Protein AF-A0A916LJU7-F1 (afdb_monomer)

Structure (mmCIF, N/CA/C/O backbone):
data_AF-A0A916LJU7-F1
#
_entry.id   AF-A0A916LJU7-F1
#
loop_
_atom_site.group_PDB
_atom_site.id
_atom_site.type_symbol
_atom_site.label_atom_id
_atom_site.label_alt_id
_atom_site.label_comp_id
_atom_site.label_asym_id
_atom_site.label_entity_id
_atom_site.label_seq_id
_atom_site.pdbx_PDB_ins_code
_atom_site.Cartn_x
_atom_site.Cartn_y
_atom_site.Cartn_z
_atom_site.occupancy
_atom_site.B_iso_or_equiv
_atom_site.auth_seq_id
_atom_site.auth_comp_id
_atom_site.auth_asym_id
_atom_site.auth_atom_id
_atom_site.pdbx_PDB_model_num
ATOM 1 N N . MET A 1 1 ? 16.664 -10.744 12.892 1.00 31.98 1 MET A N 1
ATOM 2 C CA . MET A 1 1 ? 15.572 -9.818 13.262 1.00 31.98 1 MET A CA 1
ATOM 3 C C . MET A 1 1 ? 15.408 -8.821 12.117 1.00 31.98 1 MET A C 1
ATOM 5 O O . MET A 1 1 ? 16.308 -8.023 11.910 1.00 31.98 1 MET A O 1
ATOM 9 N N . ILE A 1 2 ? 14.371 -8.949 11.280 1.00 33.34 2 ILE A N 1
ATOM 10 C CA . ILE A 1 2 ? 14.145 -8.021 10.153 1.00 33.34 2 ILE A CA 1
ATOM 11 C C . ILE A 1 2 ? 13.225 -6.913 10.660 1.00 33.34 2 ILE A C 1
ATOM 13 O O . ILE A 1 2 ? 12.028 -7.133 10.819 1.00 33.34 2 ILE A O 1
ATOM 17 N N . THR A 1 3 ? 13.788 -5.743 10.942 1.00 35.47 3 THR A N 1
ATOM 18 C CA . THR A 1 3 ? 13.022 -4.545 11.300 1.00 35.47 3 THR A CA 1
ATOM 19 C C . THR A 1 3 ? 12.373 -3.994 10.030 1.00 35.47 3 THR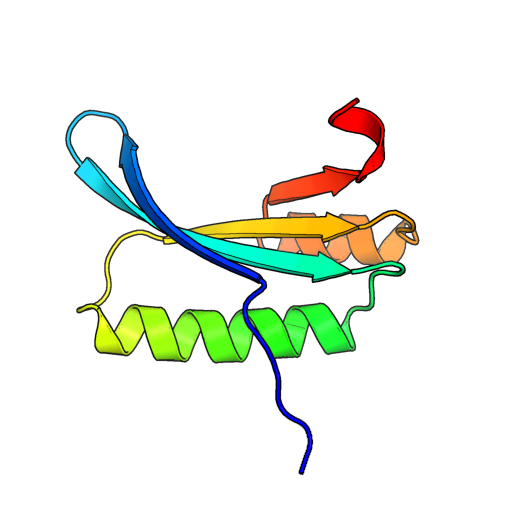 A C 1
ATOM 21 O O . THR A 1 3 ? 13.071 -3.509 9.143 1.00 35.47 3 THR A O 1
ATOM 24 N N . ILE A 1 4 ? 11.049 -4.098 9.907 1.00 50.72 4 ILE A N 1
ATOM 25 C CA . ILE A 1 4 ? 10.287 -3.399 8.862 1.00 50.72 4 ILE A CA 1
ATOM 26 C C . ILE A 1 4 ? 10.014 -1.995 9.407 1.00 50.72 4 ILE A C 1
ATOM 28 O O . ILE A 1 4 ? 9.441 -1.861 10.487 1.00 50.72 4 ILE A O 1
ATOM 32 N N . LYS A 1 5 ? 10.479 -0.960 8.705 1.00 61.44 5 LYS A N 1
ATOM 33 C CA . LYS A 1 5 ? 10.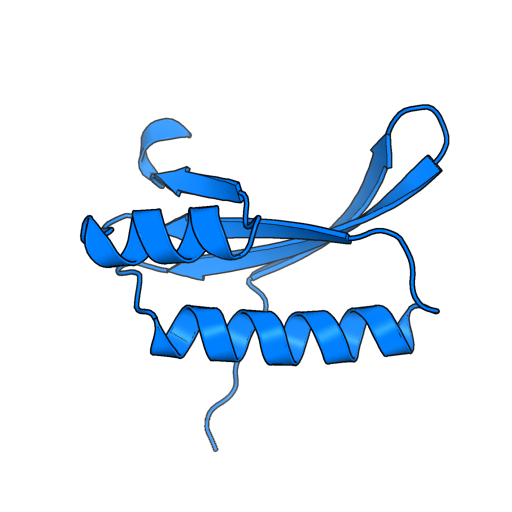236 0.439 9.069 1.00 61.44 5 LYS A CA 1
ATOM 34 C C . LYS A 1 5 ? 9.187 1.009 8.128 1.00 61.44 5 LYS A C 1
ATOM 36 O O . LYS A 1 5 ? 9.391 0.998 6.921 1.00 61.44 5 LYS A O 1
ATOM 41 N N . LEU A 1 6 ? 8.106 1.529 8.699 1.00 72.75 6 LEU A N 1
ATOM 42 C CA . LEU A 1 6 ? 7.217 2.440 7.992 1.00 72.75 6 LEU A CA 1
ATOM 43 C C . LEU A 1 6 ? 7.977 3.755 7.774 1.00 72.75 6 LEU A C 1
ATOM 45 O O . LEU A 1 6 ? 8.599 4.255 8.715 1.00 72.75 6 LEU A O 1
ATOM 49 N N . THR A 1 7 ? 7.969 4.296 6.559 1.00 81.56 7 THR A N 1
ATOM 50 C CA . THR A 1 7 ? 8.725 5.521 6.260 1.00 81.56 7 THR A CA 1
ATOM 51 C C . THR A 1 7 ? 7.950 6.771 6.652 1.00 81.56 7 THR A C 1
ATOM 53 O O . THR A 1 7 ? 8.551 7.732 7.121 1.00 81.56 7 THR A O 1
ATOM 56 N N . PHE A 1 8 ? 6.623 6.763 6.515 1.00 82.56 8 PHE A N 1
ATOM 57 C CA . PHE A 1 8 ? 5.790 7.869 6.975 1.00 82.56 8 PHE A CA 1
ATOM 58 C C . PHE A 1 8 ? 4.473 7.383 7.579 1.00 82.56 8 PHE A C 1
ATOM 60 O O . PHE A 1 8 ? 3.840 6.442 7.099 1.00 82.56 8 PHE A O 1
ATOM 67 N N . PHE A 1 9 ? 4.094 8.056 8.662 1.00 90.94 9 PHE A N 1
ATOM 68 C CA . PHE A 1 9 ? 2.867 7.887 9.428 1.00 90.94 9 PHE A CA 1
ATOM 69 C C . PHE A 1 9 ? 2.314 9.282 9.689 1.00 90.94 9 PHE A C 1
ATOM 71 O O . PHE A 1 9 ? 3.040 10.154 10.169 1.00 90.94 9 PHE A O 1
ATOM 78 N N . GLY A 1 10 ? 1.039 9.501 9.399 1.00 92.31 10 GLY A N 1
ATOM 79 C CA . GLY A 1 10 ? 0.424 10.789 9.666 1.00 92.31 10 GLY A CA 1
ATOM 80 C C . GLY A 1 10 ? -1.084 10.752 9.548 1.00 92.31 10 GLY A C 1
ATOM 81 O O . GLY A 1 10 ? -1.672 9.802 9.038 1.00 92.31 10 GLY A O 1
ATOM 82 N N . TRP A 1 11 ? -1.715 11.820 10.010 1.00 96.00 11 TRP A N 1
ATOM 83 C CA . TRP A 1 11 ? -3.149 12.010 9.880 1.00 96.00 11 TRP A CA 1
ATOM 84 C C 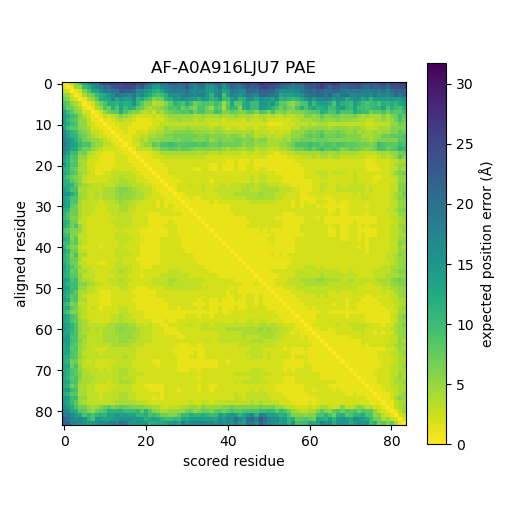. TRP A 1 11 ? -3.426 13.109 8.866 1.00 96.00 11 TRP A C 1
ATOM 86 O O . TRP A 1 11 ? -2.869 14.200 8.954 1.00 96.00 11 TRP A O 1
ATOM 96 N N . GLY A 1 12 ? -4.308 12.820 7.919 1.00 94.06 12 GLY A N 1
ATOM 97 C CA . GLY A 1 12 ? -4.848 13.787 6.978 1.00 94.06 12 GLY A CA 1
ATOM 98 C C . GLY A 1 12 ? -6.320 14.068 7.244 1.00 94.06 12 GLY A C 1
ATOM 99 O O . GLY A 1 12 ? -6.967 13.448 8.096 1.00 94.06 12 GLY A O 1
ATOM 100 N N . ARG A 1 13 ? -6.876 14.984 6.451 1.00 94.94 13 ARG A N 1
ATOM 101 C CA . ARG A 1 13 ? -8.309 15.267 6.431 1.00 94.94 13 ARG A CA 1
ATOM 102 C C . ARG A 1 13 ? -8.796 15.304 4.989 1.00 94.94 13 ARG A C 1
ATOM 104 O O . ARG A 1 13 ? -8.221 16.008 4.166 1.00 94.94 13 ARG A O 1
ATOM 111 N N . LYS A 1 14 ? -9.854 14.557 4.684 1.00 89.38 14 LYS A N 1
ATOM 112 C CA . LYS A 1 14 ? -10.504 14.551 3.368 1.00 89.38 14 LYS A CA 1
ATOM 113 C C . LYS A 1 14 ? -12.001 14.701 3.577 1.00 89.38 14 LYS A C 1
ATOM 115 O O . LYS A 1 14 ? -12.595 13.898 4.287 1.00 89.38 14 LYS A O 1
ATOM 120 N N . ASN A 1 15 ? -12.595 15.743 2.996 1.00 91.56 15 ASN A N 1
ATOM 121 C CA . ASN A 1 15 ? -14.026 16.049 3.132 1.00 91.56 15 ASN A CA 1
ATOM 122 C C . ASN A 1 15 ? -14.497 16.089 4.600 1.00 91.56 15 ASN A C 1
ATOM 124 O O . ASN A 1 15 ? -15.535 15.544 4.952 1.00 91.56 15 ASN A O 1
ATOM 128 N N . GLY A 1 16 ? -13.687 16.679 5.484 1.00 90.06 16 GLY A N 1
ATOM 129 C CA . GLY A 1 16 ? -13.978 16.761 6.920 1.00 90.06 16 GLY A CA 1
ATOM 130 C C . GLY A 1 16 ? -13.619 15.511 7.734 1.00 90.06 16 GLY A C 1
ATOM 131 O O . GLY A 1 16 ? -13.366 15.650 8.934 1.00 90.06 16 GLY A O 1
ATOM 132 N N . SER A 1 17 ? -13.488 14.338 7.106 1.00 91.94 17 SER A N 1
ATOM 133 C CA . SER A 1 17 ? -13.133 13.072 7.760 1.00 91.94 17 SER A CA 1
ATOM 134 C C . SER A 1 17 ? -11.628 12.930 7.981 1.00 91.94 17 SER A C 1
ATOM 136 O O . SER A 1 17 ? -10.821 13.218 7.093 1.00 91.94 17 SER A O 1
ATOM 138 N N . LYS A 1 18 ? -11.250 12.458 9.172 1.00 94.75 18 LYS A N 1
ATOM 139 C CA . LYS A 1 18 ? -9.866 12.123 9.524 1.00 94.75 18 LYS A CA 1
ATOM 140 C C . LYS A 1 18 ? -9.470 10.820 8.820 1.00 94.75 18 LYS A C 1
ATOM 142 O O . LYS A 1 18 ? -10.198 9.835 8.907 1.00 94.75 18 LYS A O 1
ATOM 147 N N . ILE A 1 19 ? -8.338 10.826 8.123 1.00 97.06 19 ILE A N 1
ATOM 148 C CA . ILE A 1 19 ? -7.804 9.666 7.398 1.00 97.06 19 ILE A CA 1
ATOM 149 C C . ILE A 1 19 ? -6.385 9.384 7.873 1.00 97.06 19 ILE A C 1
ATOM 151 O O . ILE A 1 19 ? -5.590 10.311 8.039 1.00 97.06 19 ILE A O 1
ATOM 155 N N . LEU A 1 20 ? -6.070 8.117 8.112 1.00 96.06 20 LEU A N 1
ATOM 156 C CA . LEU A 1 20 ? -4.722 7.694 8.460 1.00 96.06 20 LEU A CA 1
ATOM 157 C C . LEU A 1 20 ? -3.908 7.505 7.176 1.00 96.06 20 LEU A C 1
ATOM 159 O O . LEU A 1 20 ? -4.345 6.810 6.265 1.00 96.06 20 LEU A O 1
ATOM 163 N N . ILE A 1 21 ? -2.736 8.120 7.088 1.00 96.94 21 ILE A N 1
ATOM 164 C CA . ILE A 1 21 ? -1.835 8.014 5.939 1.00 96.94 21 ILE A CA 1
ATOM 165 C C . ILE A 1 21 ? -0.634 7.178 6.367 1.00 96.94 21 ILE A C 1
ATOM 167 O O . ILE A 1 21 ? 0.061 7.531 7.323 1.00 96.94 21 ILE A O 1
ATOM 171 N N . LEU A 1 22 ? -0.400 6.075 5.658 1.00 96.75 22 LEU A N 1
ATOM 172 C CA . LEU A 1 22 ? 0.695 5.145 5.925 1.00 96.75 22 LEU A CA 1
ATOM 173 C C . LEU A 1 22 ? 1.515 4.926 4.663 1.00 96.75 22 LEU A C 1
ATOM 175 O O . LEU A 1 22 ? 0.965 4.807 3.565 1.00 96.75 22 LEU A O 1
ATOM 179 N N . GLY A 1 23 ? 2.827 4.855 4.848 1.00 95.19 23 GLY A N 1
ATOM 180 C CA . GLY A 1 23 ? 3.763 4.970 3.752 1.00 95.19 23 GLY A CA 1
ATOM 181 C C . GLY A 1 23 ? 5.018 4.145 3.838 1.00 95.19 23 GLY A C 1
ATOM 182 O O . GLY A 1 23 ? 5.630 4.057 4.904 1.00 95.19 23 GLY A O 1
ATOM 183 N N . GLU A 1 24 ? 5.475 3.648 2.697 1.00 94.06 24 GLU A N 1
ATOM 184 C CA . GLU A 1 24 ? 6.801 3.049 2.571 1.00 94.06 24 GLU A CA 1
ATOM 185 C C . GLU A 1 24 ? 7.543 3.611 1.357 1.00 94.06 24 GLU A C 1
ATOM 187 O O . GLU A 1 24 ? 6.957 3.836 0.298 1.00 94.06 24 GLU A O 1
ATOM 192 N N . VAL A 1 25 ? 8.839 3.867 1.538 1.00 93.44 25 VAL A N 1
ATOM 193 C CA . VAL A 1 25 ? 9.746 4.345 0.490 1.00 93.44 25 VAL A CA 1
ATOM 194 C C . VAL A 1 25 ? 10.845 3.313 0.272 1.00 93.44 25 VAL A C 1
ATOM 196 O O . VAL A 1 25 ? 11.439 2.813 1.235 1.00 93.44 25 VAL A O 1
ATOM 199 N N . LYS A 1 26 ? 11.139 3.003 -0.992 1.00 91.44 26 LYS A N 1
ATOM 200 C CA . LYS A 1 26 ? 12.175 2.045 -1.396 1.00 91.44 26 LYS A CA 1
ATOM 201 C C . LYS A 1 26 ? 12.980 2.536 -2.582 1.00 91.44 26 LYS A C 1
ATOM 203 O O . LYS A 1 26 ? 12.504 3.312 -3.389 1.00 91.44 26 LYS A O 1
ATOM 208 N N . MET A 1 27 ? 14.191 2.010 -2.739 1.00 91.00 27 MET A N 1
ATOM 209 C CA . MET A 1 27 ? 14.910 2.171 -4.003 1.00 91.00 27 MET A CA 1
ATOM 210 C C . MET A 1 27 ? 14.246 1.324 -5.101 1.00 91.00 27 MET A C 1
ATOM 212 O O . MET A 1 27 ? 13.886 1.852 -6.144 1.00 91.00 27 MET A O 1
ATOM 216 N N . ARG A 1 28 ? 14.025 0.029 -4.839 1.00 93.75 28 ARG A N 1
ATOM 217 C CA . ARG A 1 28 ? 13.368 -0.911 -5.758 1.00 93.75 28 ARG A CA 1
ATOM 218 C C . ARG A 1 28 ? 12.146 -1.527 -5.099 1.00 93.75 28 ARG A C 1
ATOM 220 O O . ARG A 1 28 ? 12.252 -2.033 -3.985 1.00 93.75 28 ARG A O 1
ATOM 227 N N . ALA A 1 29 ? 11.015 -1.518 -5.793 1.00 94.56 29 ALA A N 1
ATOM 228 C CA . ALA A 1 29 ? 9.787 -2.127 -5.307 1.00 94.56 29 ALA A CA 1
ATOM 229 C C . ALA A 1 29 ? 9.743 -3.637 -5.587 1.00 94.56 29 ALA A C 1
ATOM 231 O O . ALA A 1 29 ? 10.139 -4.121 -6.650 1.00 94.56 29 ALA A O 1
ATOM 232 N N . SER A 1 30 ? 9.195 -4.399 -4.641 1.00 96.69 30 SER A N 1
ATOM 233 C CA . SER A 1 30 ? 8.946 -5.832 -4.799 1.00 96.69 30 SER A CA 1
ATOM 234 C C . SER A 1 30 ? 7.620 -6.240 -4.159 1.00 96.69 30 SER A C 1
ATOM 236 O O . SER A 1 30 ? 7.219 -5.687 -3.135 1.00 96.69 30 SER A O 1
ATOM 238 N N . LYS A 1 31 ? 6.952 -7.267 -4.710 1.00 97.06 31 LYS A N 1
ATOM 239 C CA . LYS A 1 31 ? 5.693 -7.796 -4.139 1.00 97.06 31 LYS A CA 1
ATOM 240 C C . LYS A 1 31 ? 5.855 -8.201 -2.670 1.00 97.06 31 LYS A C 1
ATOM 242 O O . LYS A 1 31 ? 5.017 -7.878 -1.840 1.00 97.06 31 LYS A O 1
ATOM 247 N N . LYS A 1 32 ? 6.995 -8.814 -2.332 1.00 95.62 32 LYS A N 1
ATOM 248 C CA . LYS A 1 32 ? 7.332 -9.225 -0.961 1.00 95.62 32 LYS A CA 1
ATOM 249 C C . LYS A 1 32 ? 7.417 -8.046 0.011 1.00 95.62 32 LYS A C 1
ATOM 251 O O . LYS A 1 32 ? 7.084 -8.207 1.182 1.00 95.62 32 LYS A O 1
ATOM 256 N N . GLU A 1 33 ? 7.920 -6.895 -0.424 1.00 94.44 33 GLU A N 1
ATOM 257 C CA . GLU A 1 33 ? 7.959 -5.694 0.417 1.00 94.44 33 GLU A CA 1
ATOM 258 C C . GLU A 1 33 ? 6.585 -5.051 0.544 1.00 94.44 33 GLU A C 1
ATOM 260 O O . GLU A 1 33 ? 6.206 -4.675 1.646 1.00 94.44 33 GLU A O 1
ATOM 265 N N . ILE A 1 34 ? 5.799 -5.037 -0.529 1.00 95.88 34 ILE A N 1
ATOM 266 C CA . ILE A 1 34 ? 4.414 -4.555 -0.501 1.00 95.88 34 ILE A CA 1
ATOM 267 C C . ILE A 1 34 ? 3.554 -5.394 0.455 1.00 95.88 34 ILE A C 1
ATOM 269 O O . ILE A 1 34 ? 2.785 -4.849 1.241 1.00 95.88 34 ILE A O 1
ATOM 273 N N . ASP A 1 35 ? 3.717 -6.717 0.469 1.00 96.94 35 ASP A N 1
ATOM 274 C CA . ASP A 1 35 ? 2.980 -7.582 1.400 1.00 96.94 35 ASP A CA 1
ATOM 275 C C . ASP A 1 35 ? 3.364 -7.314 2.863 1.00 96.94 35 ASP A C 1
ATOM 277 O O . ASP A 1 35 ? 2.519 -7.327 3.762 1.00 96.94 35 ASP A O 1
ATOM 281 N N . LYS A 1 36 ? 4.648 -7.035 3.114 1.00 95.19 36 LYS A N 1
ATOM 282 C CA . LYS A 1 36 ? 5.142 -6.645 4.442 1.00 95.19 36 LYS A CA 1
ATOM 283 C C . LYS A 1 36 ? 4.581 -5.294 4.876 1.00 95.19 36 LYS A C 1
ATOM 285 O O . LYS A 1 36 ? 4.126 -5.180 6.014 1.00 95.19 36 LYS A O 1
ATOM 290 N N . PHE A 1 37 ? 4.589 -4.318 3.971 1.00 95.56 37 PHE A N 1
ATOM 291 C CA . PHE A 1 37 ? 3.984 -3.005 4.162 1.00 95.56 37 PHE A CA 1
ATOM 292 C C . PHE A 1 37 ? 2.510 -3.137 4.550 1.00 95.56 37 PHE A C 1
ATOM 294 O O . PHE A 1 37 ? 2.096 -2.630 5.589 1.00 95.56 37 PHE A O 1
ATOM 301 N N . LEU A 1 38 ? 1.734 -3.896 3.771 1.00 96.38 38 LEU A N 1
ATOM 302 C CA . LEU A 1 38 ? 0.309 -4.126 4.010 1.00 96.38 38 LEU A CA 1
ATOM 303 C C . LEU A 1 38 ? 0.038 -4.775 5.367 1.00 96.38 38 LEU A C 1
ATOM 305 O O . LEU A 1 38 ? -0.888 -4.368 6.073 1.00 96.38 38 LEU A O 1
ATOM 309 N N . LYS A 1 39 ? 0.854 -5.761 5.760 1.00 96.56 39 LYS A N 1
ATOM 310 C CA . LYS A 1 39 ? 0.728 -6.403 7.073 1.00 96.56 39 LYS A CA 1
ATOM 311 C C . LYS A 1 39 ? 0.930 -5.394 8.204 1.00 96.56 39 LYS A C 1
ATOM 313 O O . LYS A 1 39 ? 0.094 -5.316 9.103 1.00 96.56 39 LYS A O 1
ATOM 318 N N . LEU A 1 40 ? 2.001 -4.601 8.135 1.00 95.06 40 LEU A N 1
ATOM 319 C CA . LEU A 1 40 ? 2.288 -3.569 9.131 1.00 95.06 40 LEU A CA 1
ATOM 320 C C . LEU A 1 40 ? 1.196 -2.491 9.150 1.00 95.06 40 LEU A C 1
ATOM 322 O O . LEU A 1 40 ? 0.718 -2.112 10.217 1.00 95.06 40 LEU A O 1
ATOM 326 N N . ALA A 1 41 ? 0.750 -2.041 7.978 1.00 95.44 41 ALA A N 1
ATOM 327 C CA . ALA A 1 41 ? -0.299 -1.039 7.856 1.00 95.44 41 ALA A CA 1
ATOM 328 C C . ALA A 1 41 ? -1.618 -1.507 8.484 1.00 95.44 41 ALA A C 1
ATOM 330 O O . ALA A 1 41 ? -2.269 -0.740 9.193 1.00 95.44 41 ALA A O 1
ATOM 331 N N . ARG A 1 42 ? -1.981 -2.783 8.301 1.00 96.50 42 ARG A N 1
ATOM 332 C CA . ARG A 1 42 ? -3.162 -3.380 8.937 1.00 96.50 42 ARG A CA 1
ATOM 333 C C . ARG A 1 42 ? -3.031 -3.432 10.459 1.00 96.50 42 ARG A C 1
ATOM 335 O O . ARG A 1 42 ? -4.002 -3.157 11.159 1.00 96.50 42 ARG A O 1
ATOM 342 N N . GLU A 1 43 ? -1.859 -3.793 10.979 1.00 95.81 43 GLU A N 1
ATOM 343 C CA . GLU A 1 43 ? -1.602 -3.804 12.426 1.00 95.81 43 GLU A CA 1
ATOM 344 C C . GLU A 1 43 ? -1.722 -2.399 13.031 1.00 95.81 43 GLU A C 1
ATOM 346 O O . GLU A 1 43 ? -2.333 -2.239 14.088 1.00 95.81 43 GLU A O 1
ATOM 351 N N . ILE A 1 44 ? -1.204 -1.381 12.342 1.00 94.69 44 ILE A N 1
ATOM 352 C CA . ILE A 1 44 ? -1.315 0.020 12.764 1.00 94.69 44 ILE A CA 1
ATOM 353 C C . ILE A 1 44 ? -2.770 0.490 12.699 1.00 94.69 44 ILE A C 1
ATOM 355 O O . ILE A 1 44 ? -3.277 1.011 13.686 1.00 94.69 44 ILE A O 1
ATOM 359 N N . GLN A 1 45 ? -3.476 0.248 11.591 1.00 95.88 45 GLN A N 1
ATOM 360 C CA . GLN A 1 45 ? -4.887 0.618 11.448 1.00 95.88 45 GLN A CA 1
ATOM 361 C C . GLN A 1 45 ? -5.745 0.055 12.591 1.00 95.88 45 GLN A C 1
ATOM 363 O O . GLN A 1 45 ? -6.566 0.773 13.157 1.00 95.88 45 GLN A O 1
ATOM 368 N N . LYS A 1 46 ? -5.526 -1.213 12.966 1.00 97.12 46 LYS A N 1
ATOM 369 C CA . LYS A 1 46 ? -6.212 -1.837 14.107 1.00 97.12 46 LYS A CA 1
ATOM 370 C C . LYS A 1 46 ? -5.936 -1.104 15.418 1.00 97.12 46 LYS A C 1
ATOM 372 O O . LYS A 1 46 ? -6.861 -0.877 16.190 1.00 97.12 46 LYS A O 1
ATOM 377 N N . ARG A 1 47 ? -4.677 -0.734 15.672 1.00 96.06 47 ARG A N 1
ATOM 378 C CA . ARG A 1 47 ? -4.279 -0.001 16.887 1.00 96.06 47 ARG A CA 1
ATOM 379 C C . ARG A 1 47 ? -4.884 1.401 16.948 1.00 96.06 47 ARG A C 1
ATOM 381 O O . ARG A 1 47 ? -5.213 1.856 18.034 1.00 96.06 47 ARG A O 1
ATOM 388 N N . GLU A 1 48 ? -5.079 2.039 15.798 1.00 95.38 48 GLU A N 1
ATOM 389 C CA . GLU A 1 48 ? -5.673 3.378 15.680 1.00 95.38 48 GLU A CA 1
ATOM 390 C C . GLU A 1 48 ? -7.215 3.375 15.640 1.00 95.38 48 GLU A C 1
ATOM 392 O O . GLU A 1 48 ? -7.827 4.416 15.401 1.00 95.38 48 GLU A O 1
ATOM 397 N N . GLY A 1 49 ? -7.862 2.225 15.869 1.00 96.25 49 GLY A N 1
ATOM 398 C CA . GLY A 1 49 ? -9.323 2.130 15.949 1.00 96.25 49 GLY A CA 1
ATOM 399 C C . GLY A 1 49 ? -10.033 2.027 14.598 1.00 96.25 49 GLY A C 1
ATOM 400 O O . GLY A 1 49 ? -11.133 2.549 14.448 1.00 96.25 49 GLY A O 1
ATOM 401 N N . GLU A 1 50 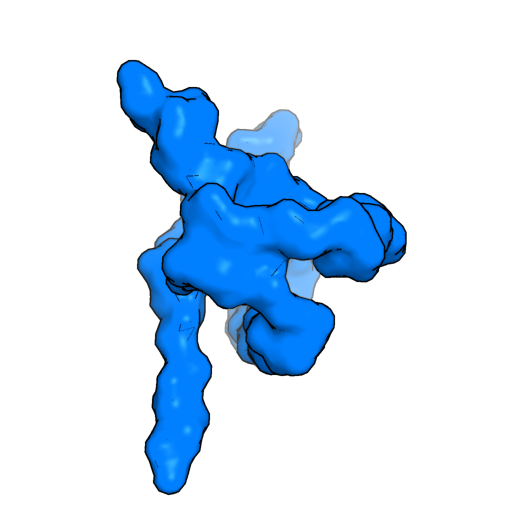? -9.419 1.357 13.620 1.00 96.50 50 GLU A N 1
ATOM 402 C CA . GLU A 1 50 ? -10.011 1.091 12.299 1.00 96.50 50 GLU A CA 1
ATOM 403 C C . GLU A 1 50 ? -10.407 2.344 11.484 1.00 96.50 50 GLU A C 1
ATOM 405 O O . GLU A 1 50 ? -11.464 2.358 10.845 1.00 96.50 50 GLU A O 1
ATOM 410 N N . PRO A 1 51 ? -9.583 3.412 11.442 1.00 96.12 51 PRO A N 1
ATOM 411 C CA . PRO A 1 51 ? -9.897 4.571 10.619 1.00 96.12 51 PRO A CA 1
ATOM 412 C C . PRO A 1 51 ? -9.838 4.209 9.125 1.00 96.12 51 PRO A C 1
ATOM 414 O O . PRO A 1 51 ? -9.186 3.230 8.736 1.00 96.12 51 PRO A O 1
ATOM 417 N N . PRO A 1 52 ? -10.428 5.038 8.247 1.00 96.12 52 PRO A N 1
ATOM 418 C CA . PRO A 1 52 ? -10.076 5.033 6.834 1.00 96.12 52 PRO A CA 1
ATOM 419 C C . PRO A 1 52 ? -8.563 5.217 6.665 1.00 96.12 52 PRO A C 1
ATOM 421 O O . PRO A 1 52 ? -7.957 6.040 7.358 1.00 96.12 52 PRO A O 1
ATOM 424 N N . VAL A 1 53 ? -7.962 4.476 5.731 1.00 96.19 53 VAL A N 1
ATOM 425 C CA . VAL A 1 53 ? -6.516 4.510 5.477 1.00 96.19 53 VAL A CA 1
ATOM 426 C C . VAL A 1 53 ? -6.235 4.888 4.029 1.00 96.19 53 VAL A C 1
ATOM 428 O O . VAL A 1 53 ? -6.866 4.373 3.108 1.00 96.19 53 VAL A O 1
ATOM 431 N N . LEU A 1 54 ? -5.252 5.762 3.833 1.00 96.50 54 LEU A N 1
ATOM 432 C CA . LEU A 1 54 ? -4.580 5.989 2.562 1.00 96.50 54 LEU A CA 1
ATOM 433 C C . LEU A 1 54 ? -3.197 5.338 2.621 1.00 96.50 54 LEU A C 1
ATOM 435 O O . LEU A 1 54 ? -2.359 5.719 3.439 1.00 96.50 54 LEU A O 1
ATOM 439 N N . LEU A 1 55 ? -2.971 4.367 1.742 1.00 97.19 55 LEU A N 1
ATOM 440 C CA . LEU A 1 55 ? -1.689 3.689 1.593 1.00 97.19 55 LEU A CA 1
ATOM 441 C C . LEU A 1 55 ? -0.912 4.300 0.436 1.00 97.19 55 LEU A C 1
ATOM 443 O O . LEU A 1 55 ? -1.457 4.446 -0.662 1.00 97.19 55 LEU A O 1
ATOM 447 N N . ILE A 1 56 ? 0.354 4.625 0.685 1.00 96.31 56 ILE A N 1
ATOM 448 C CA . ILE A 1 56 ? 1.250 5.202 -0.312 1.00 96.31 56 ILE A CA 1
ATOM 449 C C . ILE A 1 56 ? 2.549 4.392 -0.372 1.00 96.31 56 ILE A C 1
ATOM 451 O O . ILE A 1 56 ? 3.141 4.073 0.657 1.00 96.31 56 ILE A O 1
ATOM 455 N N . PHE A 1 57 ? 3.010 4.084 -1.580 1.00 95.75 57 PHE A N 1
ATOM 456 C CA . PHE A 1 57 ? 4.276 3.401 -1.818 1.00 95.75 57 PHE A CA 1
ATOM 457 C C . PHE A 1 57 ? 5.127 4.205 -2.798 1.00 95.75 57 PHE A C 1
ATOM 459 O O . PHE A 1 57 ? 4.714 4.452 -3.925 1.00 95.75 57 PHE A O 1
ATOM 466 N N . VAL A 1 58 ? 6.320 4.620 -2.392 1.00 94.94 58 VAL A N 1
ATOM 467 C CA . VAL A 1 58 ? 7.216 5.406 -3.249 1.00 94.94 58 VAL A CA 1
ATOM 468 C C . VAL A 1 58 ? 8.426 4.560 -3.602 1.00 94.94 58 VAL A C 1
ATOM 470 O O . VAL A 1 58 ? 9.035 3.961 -2.711 1.00 94.94 58 VAL A O 1
ATOM 473 N N . ALA A 1 59 ? 8.798 4.507 -4.881 1.00 94.12 59 ALA A N 1
ATOM 474 C CA . ALA A 1 59 ? 10.059 3.887 -5.267 1.00 94.12 59 ALA A CA 1
ATOM 475 C C . ALA A 1 59 ? 10.735 4.545 -6.466 1.00 94.12 59 ALA A C 1
ATOM 477 O O . ALA A 1 59 ? 10.090 5.207 -7.268 1.00 94.12 59 ALA A O 1
ATOM 478 N N . SER A 1 60 ? 12.048 4.362 -6.581 1.00 92.75 60 SER A N 1
ATOM 479 C CA . SER A 1 60 ? 12.821 4.820 -7.744 1.00 92.75 60 SER A CA 1
ATOM 480 C C . SER A 1 60 ? 12.758 3.838 -8.917 1.00 92.75 60 SER A C 1
ATOM 482 O O . SER A 1 60 ? 13.017 4.225 -10.050 1.00 92.75 60 SER A O 1
ATOM 484 N N . ASP A 1 61 ? 12.439 2.572 -8.643 1.00 93.81 61 ASP A N 1
ATOM 485 C CA . ASP A 1 61 ? 12.397 1.482 -9.618 1.00 93.81 61 ASP A CA 1
ATOM 486 C C . ASP A 1 61 ? 11.182 0.576 -9.358 1.00 93.81 61 ASP A C 1
ATOM 488 O O . ASP A 1 61 ? 11.116 -0.118 -8.332 1.00 93.81 61 ASP A O 1
ATOM 492 N N . PHE A 1 62 ? 10.232 0.573 -10.296 1.00 95.62 62 PHE A N 1
ATOM 493 C CA . PHE A 1 62 ? 9.122 -0.372 -10.347 1.00 95.62 62 PHE A CA 1
ATOM 494 C C . PHE A 1 62 ? 9.216 -1.254 -11.593 1.00 95.62 62 PHE A C 1
ATOM 496 O O . PHE A 1 62 ? 9.356 -0.790 -12.719 1.00 95.62 62 PHE A O 1
ATOM 503 N N . HIS A 1 63 ? 9.040 -2.558 -11.392 1.00 96.50 63 HIS A N 1
ATOM 504 C CA . HIS A 1 63 ? 8.742 -3.468 -12.492 1.00 96.50 63 HIS A CA 1
ATOM 505 C C . HIS A 1 63 ? 7.237 -3.377 -12.833 1.00 96.50 63 HIS A C 1
ATOM 507 O O . HIS A 1 63 ? 6.442 -3.368 -11.893 1.00 96.50 63 HIS A O 1
ATOM 513 N N . PRO A 1 64 ? 6.797 -3.461 -14.108 1.00 96.38 64 PRO A N 1
ATOM 514 C CA . PRO A 1 64 ? 5.375 -3.334 -14.483 1.00 96.38 64 PRO A CA 1
ATOM 515 C C . PRO A 1 64 ? 4.416 -4.237 -13.684 1.00 96.38 64 PRO A C 1
ATOM 517 O O . PRO A 1 64 ? 3.448 -3.785 -13.088 1.00 96.38 64 PRO A O 1
ATOM 520 N N . LYS A 1 65 ? 4.764 -5.522 -13.526 1.00 97.50 65 LYS A N 1
ATOM 521 C CA . LYS A 1 65 ? 4.029 -6.484 -12.669 1.00 97.50 65 LYS A CA 1
ATOM 522 C C . LYS A 1 65 ? 3.901 -6.097 -11.186 1.00 97.50 65 LYS A C 1
ATOM 524 O O . LYS A 1 65 ? 3.148 -6.738 -10.449 1.00 97.50 65 LYS A O 1
ATOM 529 N N . VAL A 1 66 ? 4.732 -5.181 -10.701 1.00 97.56 66 VAL A N 1
ATOM 530 C CA . VAL A 1 66 ? 4.676 -4.640 -9.338 1.00 97.56 66 VAL A CA 1
ATOM 531 C C . VAL A 1 66 ? 3.750 -3.426 -9.299 1.00 97.56 66 VAL A C 1
ATOM 533 O O . VAL A 1 66 ? 2.987 -3.315 -8.346 1.00 97.56 66 VAL A O 1
ATOM 536 N N . GLU A 1 67 ? 3.745 -2.585 -10.335 1.00 97.25 67 GLU A N 1
ATOM 537 C CA . GLU A 1 67 ? 2.761 -1.501 -10.488 1.00 97.25 67 GLU A CA 1
ATOM 538 C C . GLU A 1 67 ? 1.335 -2.050 -10.568 1.00 97.25 67 GLU A C 1
ATOM 540 O O . GLU A 1 67 ? 0.485 -1.645 -9.778 1.00 97.25 67 GLU A O 1
ATOM 545 N N . GLU A 1 68 ? 1.101 -3.048 -11.426 1.00 98.06 68 GLU A N 1
ATOM 546 C CA . GLU A 1 68 ? -0.178 -3.772 -11.505 1.00 98.06 68 GLU A CA 1
ATOM 547 C C . GLU A 1 68 ? -0.595 -4.296 -10.123 1.00 98.06 68 GLU A C 1
ATOM 549 O O . GLU A 1 68 ? -1.724 -4.110 -9.681 1.00 98.06 68 GLU A O 1
ATOM 554 N N . TYR A 1 69 ? 0.354 -4.874 -9.376 1.00 98.12 69 TYR A N 1
ATOM 555 C CA . TYR A 1 69 ? 0.084 -5.395 -8.037 1.00 98.12 69 TYR A CA 1
ATOM 556 C C . TYR A 1 69 ? -0.285 -4.299 -7.024 1.00 98.12 69 TYR A C 1
ATOM 558 O O . TYR A 1 69 ? -1.135 -4.525 -6.167 1.00 98.12 69 TYR A O 1
ATOM 566 N N . LEU A 1 70 ? 0.333 -3.117 -7.097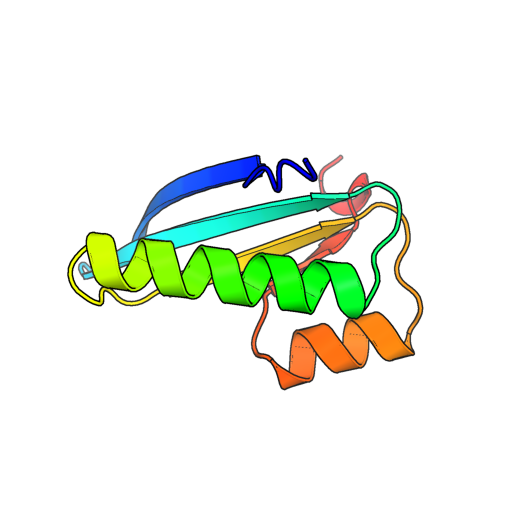 1.00 97.56 70 LEU A N 1
ATOM 567 C CA . LEU A 1 70 ? -0.022 -1.969 -6.253 1.00 97.56 70 LEU A CA 1
ATOM 568 C C . LEU A 1 70 ? -1.428 -1.459 -6.587 1.00 97.56 70 LEU A C 1
ATOM 570 O O . LEU A 1 70 ? -2.219 -1.213 -5.672 1.00 97.56 70 LEU A O 1
ATOM 574 N N . GLN A 1 71 ? -1.749 -1.358 -7.879 1.00 97.00 71 GLN A N 1
ATOM 575 C CA . GLN A 1 71 ? -3.058 -0.925 -8.370 1.00 97.00 71 GLN A CA 1
ATOM 576 C C . GLN A 1 71 ? -4.168 -1.893 -7.942 1.00 97.00 71 GLN A C 1
ATOM 578 O O . GLN A 1 71 ? -5.155 -1.452 -7.352 1.00 97.00 71 GLN A O 1
ATOM 583 N N . ASP A 1 72 ? -3.966 -3.203 -8.122 1.00 97.81 72 ASP A N 1
ATOM 584 C CA . ASP A 1 72 ? -4.900 -4.256 -7.694 1.00 97.81 72 ASP A CA 1
ATOM 585 C C . ASP A 1 72 ? -5.187 -4.212 -6.186 1.00 97.81 72 ASP A C 1
ATOM 587 O O . ASP A 1 72 ? -6.277 -4.558 -5.725 1.00 97.81 72 ASP A O 1
ATOM 591 N N . LYS A 1 73 ? -4.201 -3.786 -5.387 1.00 96.44 73 LYS A N 1
ATOM 592 C CA . LYS A 1 73 ? -4.325 -3.633 -3.929 1.00 96.44 73 LYS A CA 1
ATOM 593 C C . LYS A 1 73 ? -4.872 -2.269 -3.503 1.00 96.44 73 LYS A C 1
ATOM 595 O O . LYS A 1 73 ? -5.018 -2.037 -2.303 1.00 96.44 73 LYS A O 1
ATOM 600 N N . GLY A 1 74 ? -5.164 -1.370 -4.444 1.00 96.31 74 GLY A N 1
ATOM 601 C CA . GLY A 1 74 ? -5.641 -0.016 -4.159 1.00 96.31 74 GLY A CA 1
ATOM 602 C C . GLY A 1 74 ? -4.595 0.876 -3.482 1.00 96.31 74 GLY A C 1
ATOM 603 O O . GLY A 1 74 ? -4.956 1.816 -2.773 1.00 96.31 74 GLY A O 1
ATOM 604 N N . ILE A 1 75 ? -3.306 0.583 -3.668 1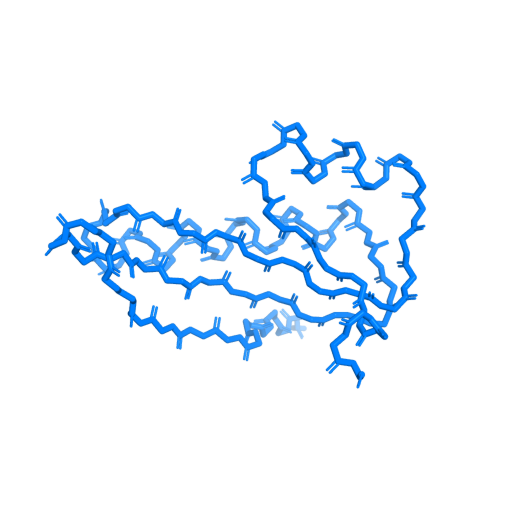.00 97.31 75 ILE A N 1
ATOM 605 C CA . ILE A 1 75 ? -2.200 1.354 -3.095 1.00 97.31 75 ILE A CA 1
ATOM 606 C C . ILE A 1 75 ? -1.827 2.464 -4.078 1.00 97.31 75 ILE A C 1
ATOM 608 O O . ILE A 1 75 ? -1.567 2.208 -5.254 1.00 97.31 75 ILE A O 1
ATOM 612 N N . LYS A 1 76 ? -1.777 3.712 -3.601 1.00 96.00 76 LYS A N 1
ATOM 613 C CA . LYS A 1 76 ? -1.228 4.812 -4.400 1.00 96.00 76 LYS A CA 1
ATOM 614 C C . LYS A 1 76 ? 0.281 4.657 -4.474 1.00 96.00 76 LYS A C 1
ATOM 616 O O . LYS A 1 76 ? 0.914 4.423 -3.449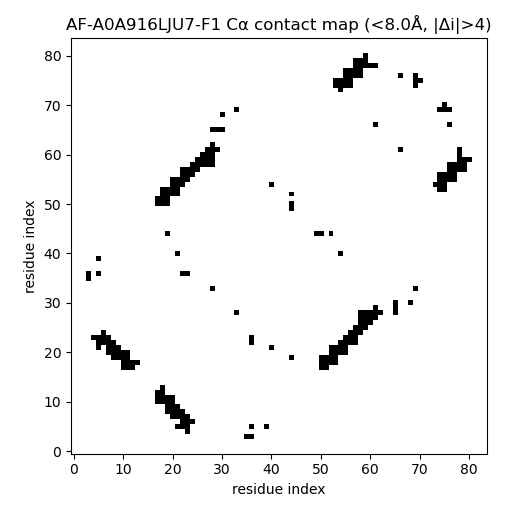 1.00 96.00 76 LYS A O 1
ATOM 621 N N . TYR A 1 77 ? 0.855 4.814 -5.656 1.00 95.50 77 TYR A N 1
ATOM 622 C CA . TYR A 1 77 ? 2.298 4.788 -5.810 1.00 95.50 77 TYR A CA 1
ATOM 623 C C . TYR A 1 77 ? 2.797 5.990 -6.594 1.00 95.50 77 TYR A C 1
ATOM 625 O O . TYR A 1 77 ? 2.042 6.579 -7.365 1.00 95.50 77 TYR A O 1
ATOM 633 N N . PHE A 1 78 ? 4.045 6.356 -6.324 1.00 94.69 78 PHE A N 1
ATOM 634 C CA . PHE A 1 78 ? 4.730 7.483 -6.944 1.00 94.69 78 PHE A CA 1
ATOM 635 C C . PHE A 1 78 ? 6.161 7.072 -7.257 1.00 94.69 78 PHE A C 1
ATOM 637 O O . PHE A 1 78 ? 6.818 6.417 -6.432 1.00 94.69 78 PHE A O 1
ATOM 644 N N . TRP A 1 79 ? 6.650 7.467 -8.426 1.00 93.31 79 TRP A N 1
ATOM 645 C CA . TRP A 1 79 ? 8.070 7.356 -8.714 1.00 93.31 79 TRP A CA 1
ATOM 646 C C . TRP A 1 79 ? 8.816 8.431 -7.927 1.00 93.31 79 TRP A C 1
ATOM 648 O O . TRP A 1 79 ? 8.371 9.572 -7.845 1.00 93.31 79 TRP A O 1
ATOM 658 N N . SER A 1 80 ? 9.953 8.094 -7.315 1.00 86.75 80 SER A N 1
ATOM 659 C CA . SER A 1 80 ? 10.644 9.039 -6.423 1.00 86.75 80 SER A CA 1
ATOM 660 C C . SER A 1 80 ? 11.091 10.327 -7.124 1.00 86.75 80 SER A C 1
ATOM 662 O O . SER A 1 80 ? 11.233 11.341 -6.458 1.00 86.75 80 SER A O 1
ATOM 664 N N . PHE A 1 81 ? 11.313 10.275 -8.440 1.00 84.88 81 PHE A N 1
ATOM 665 C CA . PHE A 1 81 ? 11.719 11.408 -9.278 1.00 84.88 81 PHE A CA 1
ATOM 666 C C . PHE A 1 81 ? 10.536 12.208 -9.852 1.00 84.88 81 PHE A C 1
ATOM 668 O O . PHE A 1 81 ? 10.756 13.233 -10.477 1.00 84.88 81 PHE A O 1
ATOM 675 N N . GLU A 1 82 ? 9.284 11.771 -9.663 1.00 75.00 82 GLU A N 1
ATOM 676 C CA . GLU A 1 82 ? 8.100 12.599 -9.978 1.00 75.00 82 GLU A CA 1
ATOM 677 C C . GLU A 1 82 ? 7.876 13.705 -8.933 1.00 75.00 82 GLU A C 1
ATOM 679 O O . GLU A 1 82 ? 6.963 14.518 -9.070 1.00 75.00 82 GLU A O 1
ATOM 684 N N . LEU A 1 83 ? 8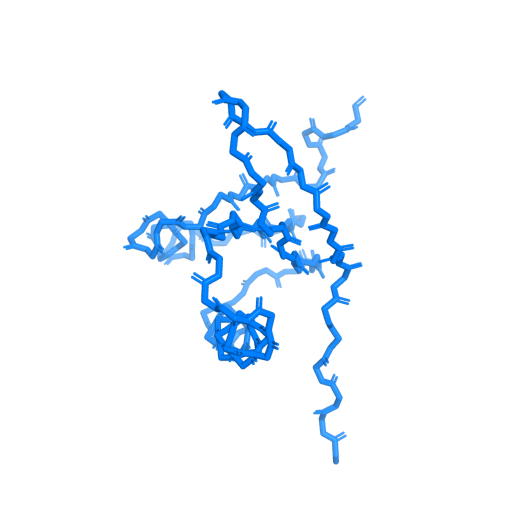.662 13.688 -7.853 1.00 58.50 83 LEU A N 1
ATOM 685 C CA . LEU A 1 83 ? 8.573 14.613 -6.727 1.00 58.50 83 LEU A CA 1
ATOM 686 C C . LEU A 1 83 ? 9.659 15.705 -6.754 1.00 58.50 83 LEU A C 1
ATOM 688 O O . LEU A 1 83 ? 9.675 16.526 -5.836 1.00 58.50 83 LEU A O 1
ATOM 692 N N . ASP A 1 84 ? 10.528 15.695 -7.771 1.00 52.28 84 ASP A N 1
ATOM 693 C CA . ASP A 1 84 ? 11.481 16.768 -8.095 1.00 52.28 84 ASP A CA 1
ATOM 694 C C . ASP A 1 84 ? 10.854 17.758 -9.095 1.00 52.28 84 ASP A C 1
ATOM 696 O O . ASP A 1 84 ? 11.054 18.983 -8.917 1.00 52.28 84 ASP A O 1
#

Radius of gyration: 12.96 Å; Cα contacts (8 Å, |Δi|>4): 123; chains: 1; bounding box: 30×27×31 Å

Sequence (84 aa):
MITIKLTFFGWGRKNGSKILILGEVKMRASKKEIDKFLKLAREIQKREGEPPVLLIFVASDFHPKVEEYLQDKGIKYFWSFELD

Secondary structure (DSSP, 8-state):
------SEEEEEEETTEEEEEEEEEEEE--HHHHHHHHHHHHHHHHHTTS--EEEEEEEEE--HHHHHHHHHTT-EEEEGGGG-

Solvent-accessible surface area (backbone atoms only — not comparable to full-atom values): 4965 Å² total; per-residue (Å²): 135,87,84,84,72,73,67,43,77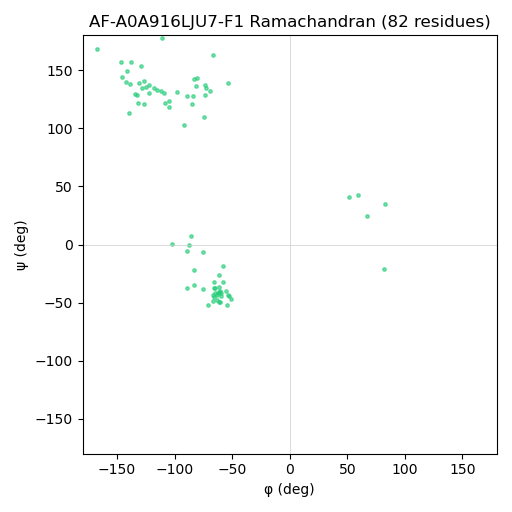,49,76,48,73,59,97,86,40,71,29,40,37,41,30,41,72,41,66,64,60,46,66,73,54,51,54,52,49,51,52,51,50,52,55,49,34,57,75,70,69,64,55,57,73,47,48,40,42,33,21,70,38,73,50,68,79,43,49,53,51,33,55,77,68,69,37,46,71,46,53,57,74,79,77,114

Organism: Kryptobacter tengchongensis (NCBI:txid1643429)

Mean predicted aligned error: 4.3 Å

Foldseek 3Di:
DDDLDWPDWDWDADPNFIEIETEDEEAEDDPVNVVVSVVVVVVVCVVVPNGHYAAEYEYQYYDPVRVVVCVVVVHHYDYPVVVD

Nearest PDB structures (foldseek):
  5gkj-assembly1_B  TM=6.033E-01  e=3.273E-03  Thermococcus kodakarensis KOD1
  2vld-assembly1_B  TM=7.570E-01  e=2.202E-02  Pyrococcus abyssi
  5gkh-assembly1_B  TM=6.824E-01  e=2.062E-02  Thermococcus kodakarensis KOD1
  5gkj-assembly1_A  TM=6.428E-01  e=2.682E-02  Thermococcus kodakarensis KOD1
  8q3y-assembly1_B  TM=5.526E-01  e=7.175E-01  Thermoanaerobacter brockii subsp. finnii Ako-1

pLDDT: mean 90.2, std 14.35, range [31.98, 98.12]